Protein AF-A0A0A3XPZ5-F1 (afdb_monomer_lite)

Organism: Bradyrhizobium japonicum (NCBI:txid375)

Sequence (63 aa):
MFPLIVAAILYLSLIWVCGRYTANYAAERGRSQAAWFIWGGLFYPFPYIALALLPPIRKETAV

Radius of gyration: 14.97 Å; chains: 1; bounding box: 54×16×31 Å

Secondary structure (DSSP, 8-state):
-HHHHHHHHHHHHHHHHHHHHHHHHHHHTTS-HHHHHHHHHHTTT-HHHHHHHSPPP------

Structure (mmCIF, N/CA/C/O backbone):
data_AF-A0A0A3XPZ5-F1
#
_entry.id   AF-A0A0A3XPZ5-F1
#
loop_
_atom_site.group_PDB
_atom_site.id
_atom_site.type_symbol
_atom_site.label_atom_id
_atom_site.label_alt_id
_atom_site.label_comp_id
_atom_site.label_asym_id
_atom_site.label_entity_id
_atom_site.label_seq_id
_atom_site.pdbx_PDB_ins_code
_atom_site.Cartn_x
_atom_site.Cartn_y
_atom_site.Cartn_z
_atom_site.occupancy
_atom_site.B_iso_or_equiv
_atom_site.auth_seq_id
_atom_site.auth_comp_id
_atom_site.auth_asym_id
_atom_site.auth_atom_id
_atom_site.pdbx_PDB_model_num
ATOM 1 N N . MET A 1 1 ? 16.775 -5.529 -19.712 1.00 71.06 1 MET A N 1
ATOM 2 C CA . MET A 1 1 ? 16.840 -5.251 -18.256 1.00 71.06 1 MET A CA 1
ATOM 3 C C . MET A 1 1 ? 16.123 -3.957 -17.886 1.00 71.06 1 MET A C 1
ATOM 5 O O . MET A 1 1 ? 15.226 -4.012 -17.061 1.00 71.06 1 MET A O 1
ATOM 9 N N . PHE A 1 2 ? 16.409 -2.833 -18.552 1.00 84.06 2 PHE A N 1
ATOM 10 C CA . PHE A 1 2 ? 15.703 -1.555 -18.352 1.00 84.06 2 PHE A CA 1
ATOM 11 C C . PHE A 1 2 ? 14.154 -1.623 -18.322 1.00 84.06 2 PHE A C 1
ATOM 13 O O . PHE A 1 2 ? 13.574 -1.108 -17.369 1.00 84.06 2 PHE A O 1
ATOM 20 N N . PRO A 1 3 ? 13.455 -2.308 -19.254 1.00 84.94 3 PRO A N 1
ATOM 21 C CA . PRO A 1 3 ? 11.987 -2.361 -19.221 1.00 84.94 3 PRO A CA 1
ATOM 22 C C . PRO A 1 3 ? 11.424 -3.083 -17.987 1.00 84.94 3 PRO A C 1
ATOM 24 O O . PRO A 1 3 ? 10.368 -2.707 -17.492 1.00 84.94 3 PRO A O 1
ATOM 27 N N . LEU A 1 4 ? 12.143 -4.075 -17.448 1.00 88.75 4 LEU A N 1
ATOM 28 C CA . LEU A 1 4 ? 11.738 -4.778 -16.226 1.00 88.75 4 LEU A CA 1
ATOM 29 C C . LEU A 1 4 ? 11.860 -3.880 -14.992 1.00 88.75 4 LEU A C 1
ATOM 31 O O . LEU A 1 4 ? 11.014 -3.937 -14.106 1.00 88.75 4 LEU A O 1
ATOM 35 N N . ILE A 1 5 ? 12.882 -3.022 -14.955 1.00 90.69 5 ILE A N 1
ATOM 36 C CA . ILE A 1 5 ? 13.082 -2.055 -13.869 1.00 90.69 5 ILE A CA 1
ATOM 37 C C . ILE A 1 5 ? 11.949 -1.024 -13.879 1.00 90.69 5 ILE A C 1
ATOM 39 O O . ILE A 1 5 ? 11.345 -0.761 -12.843 1.00 90.69 5 ILE A O 1
ATOM 43 N N . VAL A 1 6 ? 11.606 -0.493 -15.056 1.00 90.50 6 VAL A N 1
ATOM 44 C CA . VAL A 1 6 ? 10.489 0.453 -15.209 1.00 90.50 6 VAL A CA 1
ATOM 45 C C . VAL A 1 6 ? 9.159 -0.200 -14.823 1.00 90.50 6 VAL A C 1
ATOM 47 O O . VAL A 1 6 ? 8.383 0.395 -14.078 1.00 90.50 6 VAL A O 1
ATOM 50 N N . ALA A 1 7 ? 8.917 -1.442 -15.254 1.00 88.38 7 ALA A N 1
ATOM 51 C CA . ALA A 1 7 ? 7.719 -2.190 -14.878 1.00 88.38 7 ALA A CA 1
ATOM 52 C C . ALA A 1 7 ? 7.628 -2.411 -13.359 1.00 88.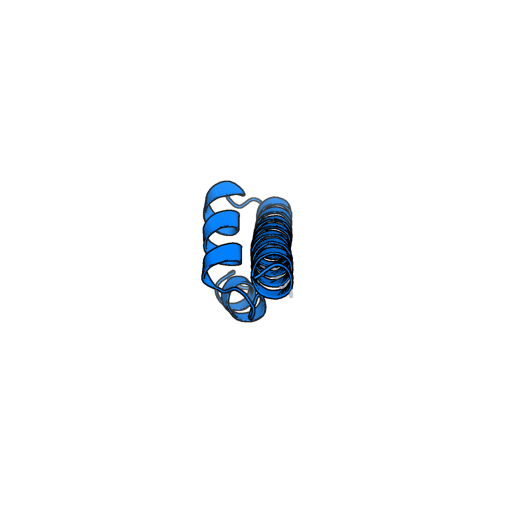38 7 ALA A C 1
ATOM 54 O O . ALA A 1 7 ? 6.564 -2.209 -12.778 1.00 88.38 7 ALA A O 1
ATOM 55 N N . ALA A 1 8 ? 8.737 -2.753 -12.698 1.00 87.62 8 ALA A N 1
ATOM 56 C CA . ALA A 1 8 ? 8.775 -2.932 -11.249 1.00 87.62 8 ALA A CA 1
ATOM 57 C C . ALA A 1 8 ? 8.468 -1.629 -10.492 1.00 87.62 8 ALA A C 1
ATOM 59 O O . ALA A 1 8 ? 7.684 -1.642 -9.544 1.00 87.62 8 ALA A O 1
ATOM 60 N N . ILE A 1 9 ? 9.028 -0.496 -10.932 1.00 89.94 9 ILE A N 1
ATOM 61 C CA . ILE A 1 9 ? 8.768 0.824 -10.332 1.00 89.94 9 ILE A CA 1
ATOM 62 C C . ILE A 1 9 ? 7.301 1.225 -10.510 1.00 89.94 9 ILE A C 1
ATOM 64 O O . ILE A 1 9 ? 6.677 1.711 -9.564 1.00 89.94 9 ILE A O 1
ATOM 68 N N . LEU A 1 10 ? 6.733 1.001 -11.699 1.00 87.50 10 LEU A N 1
ATOM 69 C CA . LEU A 1 10 ? 5.317 1.262 -11.967 1.00 87.50 10 LEU A CA 1
ATOM 70 C C . LEU A 1 10 ? 4.421 0.397 -11.080 1.00 87.50 10 LEU A C 1
ATOM 72 O O . LEU A 1 10 ? 3.477 0.910 -10.486 1.00 87.50 10 LEU A O 1
ATOM 76 N N . TYR A 1 11 ? 4.751 -0.885 -10.930 1.00 84.69 11 TYR A N 1
ATOM 77 C CA . TYR A 1 11 ? 4.000 -1.815 -10.090 1.00 84.69 11 TYR A CA 1
ATOM 78 C C . TYR A 1 11 ? 4.034 -1.407 -8.611 1.00 84.69 11 TYR A C 1
ATOM 80 O O . TYR A 1 11 ? 2.991 -1.314 -7.967 1.00 84.69 11 TYR A O 1
ATOM 88 N N . LEU A 1 12 ? 5.214 -1.062 -8.087 1.00 84.69 12 LEU A N 1
ATOM 89 C CA . LEU A 1 12 ? 5.384 -0.528 -6.730 1.00 84.69 12 LEU A CA 1
ATOM 90 C C . LEU A 1 12 ? 4.602 0.771 -6.518 1.00 84.69 12 LEU A C 1
ATOM 92 O O . LEU A 1 12 ? 3.940 0.936 -5.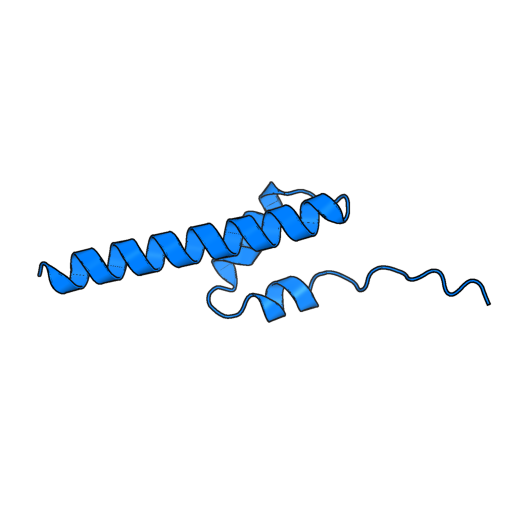494 1.00 84.69 12 LEU A O 1
ATOM 96 N N . SER A 1 13 ? 4.643 1.673 -7.497 1.00 86.88 13 SER A N 1
ATOM 97 C CA . SER A 1 13 ? 3.914 2.942 -7.445 1.00 86.88 13 SER A CA 1
ATOM 98 C C . SER A 1 13 ? 2.404 2.715 -7.427 1.00 86.88 13 SER A C 1
ATOM 100 O O . SER A 1 13 ? 1.691 3.345 -6.648 1.00 86.88 13 SER A O 1
ATOM 102 N N . LEU A 1 14 ? 1.907 1.773 -8.230 1.00 84.06 14 LEU A N 1
ATOM 103 C CA . LEU A 1 14 ? 0.493 1.416 -8.267 1.00 84.06 14 LEU A CA 1
ATOM 104 C C . LEU A 1 14 ? 0.026 0.767 -6.954 1.00 84.06 14 LEU A C 1
ATOM 106 O O . LEU A 1 14 ? -1.030 1.147 -6.444 1.00 84.06 14 LEU A O 1
ATOM 110 N N . ILE A 1 15 ? 0.820 -0.140 -6.370 1.00 83.38 15 ILE A N 1
ATOM 111 C CA . ILE A 1 15 ? 0.557 -0.717 -5.037 1.00 83.38 15 ILE A CA 1
ATOM 112 C C . ILE A 1 15 ? 0.476 0.393 -3.990 1.00 83.38 15 ILE A C 1
ATOM 114 O O . ILE A 1 15 ? -0.467 0.432 -3.199 1.00 83.38 15 ILE A O 1
ATOM 118 N N . TRP A 1 16 ? 1.436 1.320 -3.999 1.00 82.88 16 TRP A N 1
ATOM 119 C CA . TRP A 1 16 ? 1.485 2.422 -3.042 1.00 82.88 16 TRP A CA 1
ATOM 120 C C . TRP A 1 16 ? 0.256 3.321 -3.148 1.00 82.88 16 TRP A C 1
ATOM 122 O O . TRP A 1 16 ? -0.365 3.666 -2.141 1.00 82.88 16 TRP A O 1
ATOM 132 N N . VAL A 1 17 ? -0.110 3.705 -4.371 1.00 82.38 17 VAL A N 1
ATOM 133 C CA . VAL A 1 17 ? -1.274 4.552 -4.638 1.00 82.38 17 VAL A CA 1
ATOM 134 C C . VAL A 1 17 ? -2.556 3.848 -4.188 1.00 82.38 17 VAL A C 1
ATOM 136 O O . VAL A 1 17 ? -3.359 4.450 -3.477 1.00 82.38 17 VAL A O 1
ATOM 139 N N . CYS A 1 18 ? -2.715 2.562 -4.504 1.00 79.81 18 CYS A N 1
ATOM 140 C CA . CYS A 1 18 ? -3.858 1.748 -4.083 1.00 79.81 18 CYS A CA 1
ATOM 141 C C . CYS A 1 18 ? -3.967 1.628 -2.553 1.00 79.81 18 CYS A C 1
ATOM 143 O O . CYS A 1 18 ? -5.036 1.862 -1.978 1.00 79.81 18 CYS A O 1
ATOM 145 N N . GLY A 1 19 ? -2.848 1.346 -1.878 1.00 79.38 19 GLY A N 1
ATOM 146 C CA . GLY A 1 19 ? -2.756 1.347 -0.419 1.00 79.38 19 GLY A CA 1
ATOM 147 C C . GLY A 1 19 ? -3.167 2.693 0.170 1.00 79.38 19 GLY A C 1
ATOM 148 O O . GLY A 1 19 ? -3.978 2.746 1.093 1.00 79.38 19 GLY A O 1
ATOM 149 N N . ARG A 1 20 ? -2.676 3.799 -0.403 1.00 82.12 20 ARG A N 1
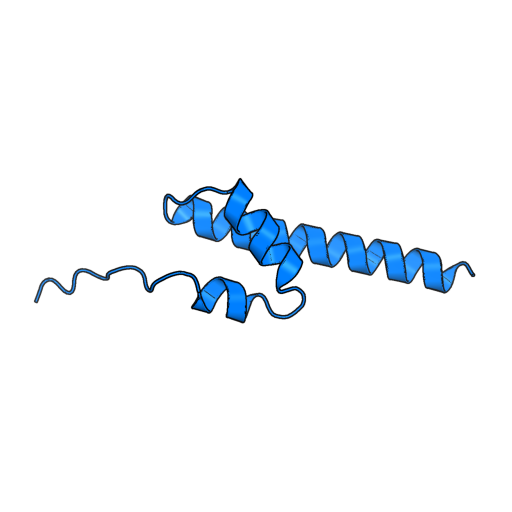ATOM 150 C CA . ARG A 1 20 ? -2.973 5.157 0.072 1.00 82.12 20 ARG A CA 1
ATOM 151 C C . ARG A 1 20 ? -4.445 5.521 -0.093 1.00 82.12 20 ARG A C 1
ATOM 153 O O . ARG A 1 20 ? -5.022 6.052 0.849 1.00 82.12 20 ARG A O 1
ATOM 160 N N . TYR A 1 21 ? -5.060 5.209 -1.233 1.00 80.69 21 TYR A N 1
ATOM 161 C CA . TYR A 1 21 ? -6.493 5.437 -1.444 1.00 80.69 21 TYR A CA 1
ATOM 162 C C . TYR A 1 21 ? -7.342 4.628 -0.465 1.00 80.69 21 TYR A C 1
ATOM 164 O O . TYR A 1 21 ? -8.229 5.187 0.173 1.00 80.69 21 TYR A O 1
ATOM 172 N N . THR A 1 22 ? -7.029 3.343 -0.283 1.00 80.00 22 THR A N 1
ATOM 173 C CA . THR A 1 22 ? -7.744 2.468 0.661 1.00 80.00 22 THR A CA 1
ATOM 174 C C . THR A 1 22 ? -7.623 2.983 2.096 1.00 80.00 22 THR A C 1
ATOM 176 O O . THR A 1 22 ? -8.606 3.049 2.832 1.00 80.00 22 THR A O 1
ATOM 179 N N . ALA A 1 23 ? -6.421 3.411 2.480 1.00 80.56 23 ALA A N 1
ATOM 180 C CA . ALA A 1 23 ? -6.144 3.995 3.783 1.00 80.56 23 ALA A CA 1
ATOM 181 C C . ALA A 1 23 ? -6.910 5.302 4.015 1.00 80.56 23 ALA A C 1
ATOM 183 O O . ALA A 1 23 ? -7.483 5.485 5.086 1.00 80.56 23 ALA A O 1
ATOM 184 N N . ASN A 1 24 ? -6.939 6.190 3.018 1.00 81.88 24 ASN A N 1
ATOM 185 C CA . ASN A 1 24 ? -7.633 7.473 3.111 1.00 81.88 24 ASN A CA 1
ATOM 186 C C . ASN A 1 24 ? -9.151 7.270 3.202 1.00 81.88 24 ASN A C 1
ATOM 188 O O . ASN A 1 24 ? -9.805 7.858 4.052 1.00 81.88 24 ASN A O 1
ATOM 192 N N . TYR A 1 25 ? -9.690 6.347 2.405 1.00 76.75 25 TYR A N 1
ATOM 193 C CA . TYR A 1 25 ? -11.107 5.989 2.425 1.00 76.75 25 TYR A CA 1
ATOM 194 C C . TYR A 1 25 ? -11.537 5.371 3.765 1.00 76.75 25 TYR A C 1
ATOM 196 O O . TYR A 1 25 ? -12.637 5.606 4.264 1.00 76.75 25 TYR A O 1
ATOM 204 N N . ALA A 1 26 ? -10.657 4.586 4.388 1.00 76.94 26 ALA A N 1
ATOM 205 C CA . ALA A 1 26 ? -10.887 4.064 5.727 1.00 76.94 26 ALA A CA 1
ATOM 206 C C . ALA A 1 26 ? -10.748 5.143 6.815 1.00 76.94 26 ALA A C 1
ATOM 208 O O . ALA A 1 26 ? -11.507 5.121 7.785 1.00 76.94 26 ALA A O 1
ATOM 209 N N . ALA A 1 27 ? -9.819 6.088 6.649 1.00 81.00 27 ALA A N 1
ATOM 210 C CA . ALA A 1 27 ? -9.640 7.222 7.553 1.00 81.00 27 ALA A CA 1
ATOM 211 C C . ALA A 1 27 ? -10.858 8.160 7.536 1.00 81.00 27 ALA A C 1
ATOM 213 O O . ALA A 1 27 ? -11.335 8.544 8.601 1.00 81.00 27 ALA A O 1
ATOM 214 N N . GLU A 1 28 ? -11.437 8.431 6.361 1.00 80.88 28 GLU A N 1
ATOM 215 C CA . GLU A 1 28 ? -12.710 9.160 6.213 1.00 80.88 28 GLU A CA 1
ATOM 216 C C . GLU A 1 28 ? -13.869 8.477 6.956 1.00 80.88 28 GLU A C 1
ATOM 218 O O . GLU A 1 28 ? -14.794 9.137 7.421 1.00 80.88 28 GLU A O 1
ATOM 223 N N . ARG A 1 29 ? -13.804 7.152 7.133 1.00 75.12 29 ARG A N 1
ATOM 224 C CA . ARG A 1 29 ? -14.768 6.367 7.921 1.00 75.12 29 ARG A CA 1
ATOM 225 C C . ARG A 1 29 ? -14.372 6.194 9.395 1.00 75.12 29 ARG A C 1
ATOM 227 O O . ARG A 1 29 ? -14.954 5.355 10.083 1.00 75.12 29 ARG A O 1
ATOM 234 N N . GLY A 1 30 ? -13.378 6.936 9.888 1.00 76.88 30 GLY A N 1
ATOM 235 C CA . GLY A 1 30 ? -12.930 6.898 11.286 1.00 76.88 30 GLY A CA 1
ATOM 236 C C . GLY A 1 30 ? -12.147 5.637 11.674 1.00 76.88 30 GLY A C 1
ATOM 237 O O . GLY A 1 30 ? -12.119 5.260 12.846 1.00 76.88 30 GLY A O 1
ATOM 238 N N . ARG A 1 31 ? -11.537 4.935 10.709 1.00 72.81 31 ARG A N 1
ATOM 239 C CA . ARG A 1 31 ? -10.739 3.716 10.944 1.00 72.81 31 ARG A CA 1
ATOM 240 C C . ARG A 1 31 ? -9.237 3.998 10.831 1.00 72.81 31 ARG A C 1
ATOM 242 O O . ARG A 1 31 ? -8.806 5.021 10.311 1.00 72.81 31 ARG A O 1
ATOM 249 N N . SER A 1 32 ? -8.426 3.060 11.324 1.00 75.25 32 SER A N 1
ATOM 250 C CA . SER A 1 32 ? -6.964 3.197 11.353 1.00 75.25 32 SER A CA 1
ATOM 251 C C . SER A 1 32 ? -6.350 3.160 9.949 1.00 75.25 32 SER A C 1
ATOM 253 O O . SER A 1 32 ? -6.320 2.115 9.296 1.00 75.25 32 SER A O 1
ATOM 255 N N . GLN A 1 33 ? -5.814 4.300 9.513 1.00 76.31 33 GLN A N 1
ATOM 256 C CA . GLN A 1 33 ? -5.187 4.494 8.205 1.00 76.31 33 GLN A CA 1
ATOM 257 C C . GLN A 1 33 ? -4.061 3.478 7.932 1.00 76.31 33 GLN A C 1
ATOM 259 O O . GLN A 1 33 ? -3.958 2.949 6.828 1.00 76.31 33 GLN A O 1
ATOM 264 N N . ALA A 1 34 ? -3.246 3.149 8.940 1.00 74.06 34 ALA A N 1
ATOM 265 C CA . ALA A 1 34 ? -2.102 2.249 8.782 1.00 74.06 34 ALA A CA 1
ATOM 266 C C . ALA A 1 34 ? -2.515 0.796 8.494 1.00 74.06 34 ALA A C 1
ATOM 268 O O . ALA A 1 34 ? -1.957 0.159 7.603 1.00 74.06 34 ALA A O 1
ATOM 269 N N . ALA A 1 35 ? -3.527 0.282 9.201 1.00 76.62 35 ALA A N 1
ATOM 270 C CA . ALA A 1 35 ? -4.036 -1.065 8.953 1.00 76.62 35 ALA A CA 1
ATOM 271 C C . ALA A 1 35 ? -4.610 -1.166 7.532 1.00 76.62 35 ALA A C 1
ATOM 273 O O . ALA A 1 35 ? -4.287 -2.086 6.786 1.00 76.62 35 ALA A O 1
ATOM 274 N N . TRP A 1 36 ? -5.394 -0.171 7.120 1.00 74.38 36 TRP A N 1
ATOM 275 C CA . TRP A 1 36 ? -6.035 -0.155 5.807 1.00 74.38 36 TRP A CA 1
ATOM 276 C C . TRP A 1 36 ? -5.077 0.118 4.643 1.00 74.38 36 TRP A C 1
ATOM 278 O O . TRP A 1 36 ? -5.340 -0.332 3.530 1.00 74.38 36 TRP A O 1
ATOM 288 N N . PHE A 1 37 ? -3.936 0.763 4.896 1.00 77.38 37 PHE A N 1
ATOM 289 C CA . PHE A 1 37 ? -2.847 0.875 3.924 1.00 77.38 37 PHE A CA 1
ATOM 290 C C . PHE A 1 37 ? -2.251 -0.493 3.579 1.00 77.38 37 PHE A C 1
ATOM 292 O O . PHE A 1 37 ? -2.091 -0.822 2.404 1.00 77.38 37 PHE A O 1
ATOM 299 N N . ILE A 1 38 ? -1.984 -1.314 4.602 1.00 77.69 38 ILE A N 1
ATOM 300 C CA . ILE A 1 38 ? -1.454 -2.674 4.432 1.00 77.69 38 ILE A CA 1
ATOM 301 C C . ILE A 1 38 ? -2.470 -3.541 3.682 1.00 77.69 38 ILE A C 1
ATOM 303 O O . ILE A 1 38 ? -2.101 -4.237 2.740 1.00 77.69 38 ILE A O 1
ATOM 307 N N . TRP A 1 39 ? -3.758 -3.442 4.031 1.00 75.00 39 TRP A N 1
ATOM 308 C CA . TRP A 1 39 ? -4.826 -4.148 3.315 1.00 75.00 39 TRP A CA 1
ATOM 309 C C . TRP A 1 39 ? -4.957 -3.685 1.855 1.00 75.00 39 TRP A C 1
ATOM 311 O O . TRP A 1 39 ? -5.054 -4.518 0.960 1.00 75.00 39 TRP A O 1
ATOM 321 N N . GLY A 1 40 ? -4.889 -2.383 1.570 1.00 73.44 40 GLY A N 1
ATOM 322 C CA . GLY A 1 40 ? -4.968 -1.874 0.195 1.00 73.44 40 GLY A CA 1
ATOM 323 C C . GLY A 1 40 ? -3.787 -2.281 -0.694 1.00 73.44 40 GLY A C 1
ATOM 324 O O . GLY A 1 40 ? -3.964 -2.453 -1.899 1.00 73.44 40 GLY A O 1
ATOM 325 N N . GLY A 1 41 ? -2.599 -2.470 -0.109 1.00 76.38 41 GLY A N 1
ATOM 326 C CA . GLY A 1 41 ? -1.438 -3.023 -0.810 1.00 76.38 41 GLY A CA 1
ATOM 327 C C . GLY A 1 41 ? -1.520 -4.540 -1.005 1.00 76.38 41 GLY A C 1
ATOM 328 O O . GLY A 1 41 ? -1.194 -5.034 -2.080 1.00 76.38 41 GLY A O 1
ATOM 329 N N . LEU A 1 42 ? -2.004 -5.274 0.003 1.00 75.31 42 LEU A N 1
ATOM 330 C CA . LEU A 1 42 ? -2.142 -6.735 -0.037 1.00 75.31 42 LEU A CA 1
ATOM 331 C C . LEU A 1 42 ? -3.181 -7.200 -1.067 1.00 75.31 42 LEU A C 1
ATOM 333 O O . LEU A 1 42 ? -3.001 -8.238 -1.695 1.00 75.31 42 LEU A O 1
ATOM 337 N N . PHE A 1 43 ? -4.250 -6.422 -1.256 1.00 72.00 43 PHE A N 1
ATOM 338 C CA . PHE A 1 43 ? -5.315 -6.719 -2.218 1.00 72.00 43 PHE A CA 1
ATOM 339 C C . PHE A 1 43 ? -5.109 -6.082 -3.593 1.00 72.00 43 PHE A C 1
ATOM 341 O O . PHE A 1 43 ? -6.000 -6.155 -4.434 1.00 72.00 43 PHE A O 1
ATOM 348 N N . TYR A 1 44 ? -3.952 -5.477 -3.864 1.00 63.78 44 TYR A N 1
ATOM 349 C CA . TYR A 1 44 ? -3.622 -4.986 -5.200 1.00 63.78 44 TYR A CA 1
ATOM 350 C C . TYR A 1 44 ? -3.620 -6.143 -6.229 1.00 63.78 44 TYR A C 1
ATOM 352 O O . TYR A 1 44 ? -3.028 -7.184 -5.941 1.00 63.78 44 TYR A O 1
ATOM 360 N N . PRO A 1 45 ? -4.233 -6.012 -7.429 1.00 62.78 45 PRO A N 1
ATOM 361 C CA . PRO A 1 45 ? -4.864 -4.830 -8.036 1.00 62.78 45 PRO A CA 1
ATOM 362 C C . PRO A 1 45 ? -6.390 -4.726 -7.830 1.00 62.78 45 PRO A C 1
ATOM 364 O O . PRO A 1 45 ? -7.048 -3.969 -8.539 1.00 62.78 45 PRO A O 1
ATOM 367 N N . PHE A 1 46 ? -6.974 -5.476 -6.894 1.00 68.56 46 PHE A N 1
ATOM 368 C CA . PHE A 1 46 ? -8.415 -5.539 -6.619 1.00 68.56 46 PHE A CA 1
ATOM 369 C C . PHE A 1 46 ? -8.797 -4.771 -5.336 1.00 68.56 46 PHE A C 1
ATOM 371 O O . PHE A 1 46 ? -9.155 -5.384 -4.323 1.00 68.56 46 PHE A O 1
ATOM 378 N N .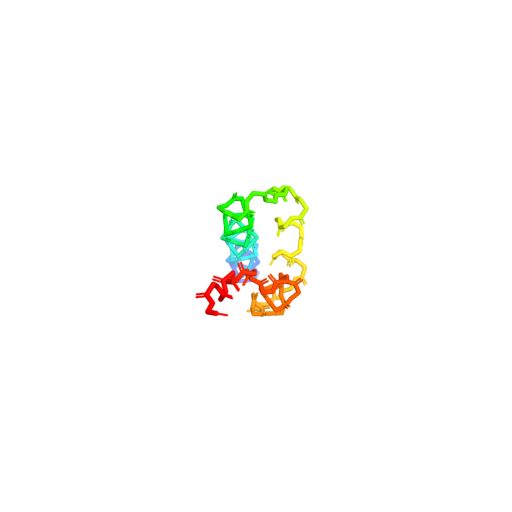 PRO A 1 47 ? -8.816 -3.421 -5.359 1.00 63.94 47 PRO A N 1
ATOM 379 C CA . PRO A 1 47 ? -9.174 -2.605 -4.193 1.00 63.94 47 PRO A CA 1
ATOM 380 C C . PRO A 1 47 ? -10.598 -2.880 -3.694 1.00 63.94 47 PRO A C 1
ATOM 382 O O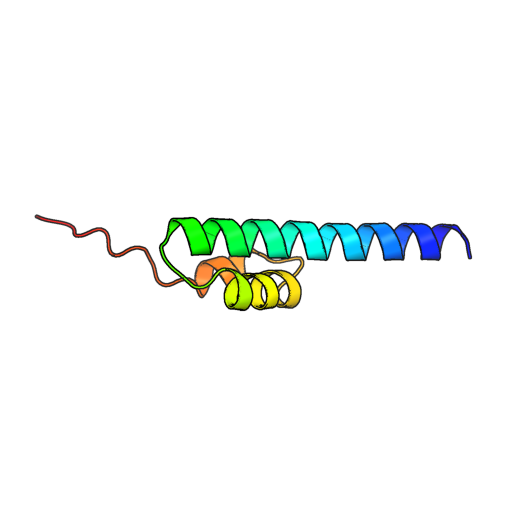 . PRO A 1 47 ? -10.892 -2.672 -2.521 1.00 63.94 47 PRO A O 1
ATOM 385 N N . TYR A 1 48 ? -11.477 -3.391 -4.562 1.00 62.84 48 TYR A N 1
ATOM 386 C CA . TYR A 1 48 ? -12.845 -3.780 -4.224 1.00 62.84 48 TYR A CA 1
ATOM 387 C C . TYR A 1 48 ? -12.921 -4.833 -3.124 1.00 62.84 48 TYR A C 1
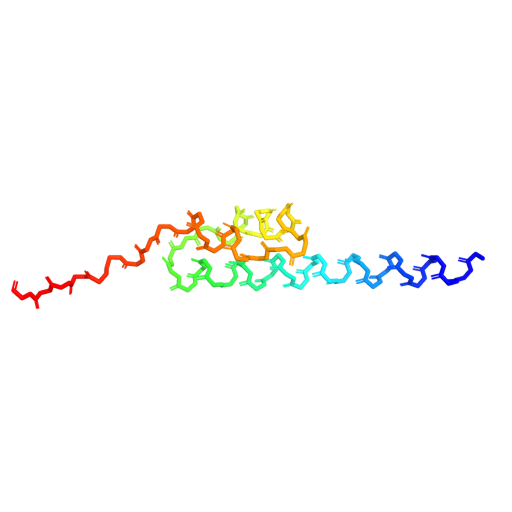ATOM 389 O O . TYR A 1 48 ? -13.874 -4.806 -2.359 1.00 62.84 48 TYR A O 1
ATOM 397 N N . ILE A 1 49 ? -11.942 -5.735 -3.011 1.00 67.44 49 ILE A N 1
ATOM 398 C CA . ILE A 1 49 ? -11.960 -6.764 -1.964 1.00 67.44 49 ILE A CA 1
ATOM 399 C C . ILE A 1 49 ? -11.657 -6.122 -0.610 1.00 67.44 49 ILE A C 1
ATOM 401 O O . ILE A 1 49 ? -12.393 -6.343 0.349 1.00 67.44 49 ILE A O 1
ATOM 405 N N . ALA A 1 50 ? -10.648 -5.245 -0.548 1.00 65.44 50 ALA A N 1
ATOM 406 C CA . ALA A 1 50 ? -10.389 -4.446 0.646 1.00 65.44 50 ALA A CA 1
ATOM 407 C C . ALA A 1 50 ? -11.612 -3.574 1.000 1.00 65.44 50 ALA A C 1
ATOM 409 O O . ALA A 1 50 ? -12.054 -3.558 2.144 1.00 65.44 50 ALA A O 1
ATOM 410 N N . LEU A 1 51 ? -12.233 -2.923 0.015 1.00 65.12 51 LEU A N 1
ATOM 411 C CA . LEU A 1 51 ? -13.450 -2.126 0.212 1.00 65.12 51 LEU A CA 1
ATOM 412 C C . LEU A 1 51 ? -14.693 -2.961 0.580 1.00 65.12 51 LEU A C 1
ATOM 414 O O . LEU A 1 51 ? -15.579 -2.438 1.246 1.00 65.12 51 LEU A O 1
ATOM 418 N N . ALA A 1 52 ? -14.778 -4.229 0.176 1.00 67.56 52 ALA A N 1
ATOM 419 C CA . ALA A 1 52 ? -15.864 -5.143 0.544 1.00 67.56 52 ALA A CA 1
ATOM 420 C C . ALA A 1 52 ? -15.693 -5.697 1.966 1.00 67.56 52 ALA A C 1
ATOM 422 O O . ALA A 1 52 ? -16.676 -5.952 2.657 1.00 67.56 52 ALA A O 1
ATOM 423 N N . LEU A 1 53 ? -14.444 -5.848 2.417 1.00 66.31 53 LEU A N 1
ATOM 424 C CA . LEU A 1 53 ? -14.097 -6.132 3.811 1.00 66.31 53 LEU A CA 1
ATOM 425 C C . LEU A 1 53 ? -14.340 -4.934 4.730 1.00 66.31 53 LEU A C 1
ATOM 427 O O . LEU A 1 53 ? -14.463 -5.112 5.944 1.00 66.31 53 LEU A O 1
ATOM 431 N N . LEU A 1 54 ? -14.411 -3.714 4.183 1.00 65.75 54 LEU A N 1
ATOM 432 C CA . LEU A 1 54 ? -14.927 -2.581 4.935 1.00 65.75 54 LEU A CA 1
ATOM 433 C C . LEU A 1 54 ? -16.405 -2.867 5.227 1.00 65.75 54 LEU A C 1
ATOM 435 O O . LEU A 1 54 ? -17.198 -2.947 4.286 1.00 65.75 54 LEU A O 1
ATOM 439 N N . PRO A 1 55 ? -16.805 -2.995 6.506 1.00 58.88 55 PRO A N 1
ATOM 440 C CA . PRO A 1 55 ? -18.205 -3.193 6.827 1.00 58.88 55 PRO A CA 1
ATOM 441 C C . PRO A 1 55 ? -19.018 -2.046 6.209 1.00 58.88 55 PRO A C 1
ATOM 443 O O . PRO A 1 55 ? -18.539 -0.898 6.194 1.00 58.88 55 PRO A O 1
ATOM 446 N N . PRO A 1 56 ? -20.214 -2.335 5.661 1.00 58.38 56 PRO A N 1
ATOM 447 C CA . PRO A 1 56 ? -21.068 -1.301 5.108 1.00 58.38 56 PRO A CA 1
ATOM 448 C C . PRO A 1 56 ? -21.244 -0.232 6.180 1.00 58.38 56 PRO A C 1
ATOM 450 O O . PRO A 1 56 ? -21.487 -0.553 7.347 1.00 58.38 56 PRO A O 1
ATOM 453 N N . ILE A 1 57 ? -21.062 1.036 5.792 1.00 56.28 57 ILE A N 1
ATOM 454 C CA . ILE A 1 57 ? -21.452 2.161 6.639 1.00 56.28 57 ILE A CA 1
ATOM 455 C C . ILE A 1 57 ? -22.873 1.826 7.057 1.00 56.28 57 ILE A C 1
ATOM 457 O O . ILE A 1 57 ? -23.738 1.666 6.192 1.00 56.28 57 ILE A O 1
ATOM 461 N N . ARG A 1 58 ? -23.083 1.650 8.363 1.00 51.53 58 ARG A N 1
ATOM 462 C CA . ARG A 1 58 ? -24.408 1.654 8.958 1.00 51.53 58 ARG A CA 1
ATOM 463 C C . ARG A 1 58 ? -25.008 2.990 8.540 1.00 51.53 58 ARG A C 1
ATOM 465 O O . ARG A 1 58 ? -24.803 4.000 9.198 1.00 51.53 58 ARG A O 1
ATOM 472 N N . LYS A 1 59 ? -25.694 3.013 7.397 1.00 49.03 59 LYS A N 1
ATOM 473 C CA . LYS A 1 59 ? -26.804 3.922 7.215 1.00 49.03 59 LYS A CA 1
ATOM 474 C C . LYS A 1 59 ? -27.725 3.499 8.341 1.00 49.03 59 LYS A C 1
ATOM 476 O O . LYS A 1 59 ? -28.324 2.429 8.282 1.00 49.03 59 LYS A O 1
ATOM 481 N N . GLU A 1 60 ? -27.727 4.270 9.418 1.00 49.34 60 GLU A N 1
ATOM 482 C CA . GLU A 1 60 ? -28.940 4.437 10.192 1.00 49.34 60 GLU A CA 1
ATOM 483 C C . GLU A 1 60 ? -30.010 4.829 9.174 1.00 49.34 60 GLU A C 1
ATOM 485 O O . GLU A 1 60 ? -30.209 5.995 8.848 1.00 49.34 60 GLU A O 1
ATOM 490 N N . THR A 1 61 ? -30.660 3.828 8.586 1.00 48.28 61 THR A N 1
ATOM 491 C CA . THR A 1 61 ? -32.066 3.924 8.240 1.00 48.28 61 THR A CA 1
ATOM 492 C C . THR A 1 61 ? -32.770 4.169 9.563 1.00 48.28 61 THR A C 1
ATOM 494 O O . THR A 1 61 ? -33.209 3.247 10.240 1.00 48.28 61 THR A O 1
ATOM 497 N N . ALA A 1 62 ? -32.757 5.437 9.963 1.00 44.50 62 ALA A N 1
ATOM 498 C CA . ALA A 1 62 ? -33.856 6.043 10.666 1.00 44.50 62 ALA A CA 1
ATOM 499 C C . ALA A 1 62 ? -35.039 5.994 9.694 1.00 44.50 62 ALA A C 1
ATOM 501 O O . ALA A 1 62 ? -35.158 6.841 8.809 1.00 44.50 62 ALA A O 1
ATOM 502 N N . VAL A 1 63 ? -35.829 4.929 9.798 1.00 44.47 63 VAL A N 1
ATOM 503 C CA . VAL A 1 63 ? -37.232 4.884 9.382 1.00 44.47 63 VAL A CA 1
ATOM 504 C C . VAL A 1 63 ? -37.975 4.138 10.474 1.00 44.47 63 VAL A C 1
ATOM 506 O O . VAL A 1 63 ? -37.520 3.020 10.807 1.00 44.47 63 VAL A O 1
#

Foldseek 3Di:
DVVVVVVVVVLVVQLQVQLQVQLVVQVVVVHHSVVRSVVSSVCPPCSVVSVVVPPPPPPPPPD

pLDDT: mean 73.67, std 11.83, range [44.47, 90.69]